Protein AF-A0A820YYT1-F1 (afdb_monomer)

Secondary structure (DSSP, 8-state):
----TTHHHHHHHHHHHH-SSHHHHHHHHHHHHHHHHHTT--HHHHHHHHHHHHHHHHHH-GGGHHHHHHHHHHT---

Sequence (78 aa):
RHVFRNVVQTALMRAVRYSSTFEVFNYELRRIRLLLLYNSYPLNYINEQFRRFFLDFMSSSSALLPLINDENQYFVLR

pLDDT: mean 73.57, std 18.53, range [34.19, 92.44]

Mean predicted aligned error: 9.97 Å

Solvent-accessible surface area (backbone atoms only — not comparable to full-atom values): 4705 Å² total; per-residue (Å²): 135,88,72,72,79,54,55,65,59,51,51,53,53,46,33,62,73,71,34,91,44,72,67,54,28,53,52,44,51,53,50,53,54,52,51,41,50,74,70,67,47,55,66,72,57,53,53,50,54,52,50,50,50,51,54,59,46,49,77,74,35,84,86,53,65,72,56,56,70,56,50,62,60,67,74,64,79,118

Foldseek 3Di:
DDPPPCPLVVQLVCLVVPDPDPVSSVVSLVVSLVVCVVVVNDPVVNVVSVVVNCVVVVVVDVPCVVVVVVVVVVVPPD

Radius of gyration: 12.92 Å; Cα contacts (8 Å, |Δi|>4): 22; chains: 1; bounding box: 34×30×29 Å

Structure (mmCIF, N/CA/C/O backbone):
data_AF-A0A820YYT1-F1
#
_entry.id   AF-A0A820YYT1-F1
#
loop_
_atom_site.group_PDB
_atom_site.id
_atom_site.type_symbol
_atom_site.label_atom_id
_atom_site.label_alt_id
_atom_site.label_comp_id
_atom_site.label_asym_id
_atom_site.label_entity_id
_atom_site.label_seq_id
_atom_site.pdbx_PDB_ins_code
_atom_site.Cartn_x
_atom_site.Cartn_y
_atom_site.Cartn_z
_atom_site.occupancy
_atom_site.B_iso_or_equiv
_atom_site.auth_seq_id
_atom_site.auth_comp_id
_atom_site.auth_asym_id
_atom_site.auth_atom_id
_atom_site.pdbx_PDB_model_num
ATOM 1 N N . ARG A 1 1 ? -16.639 -8.511 15.222 1.00 42.41 1 ARG A N 1
ATOM 2 C CA . ARG A 1 1 ? -15.709 -7.419 14.832 1.00 42.41 1 ARG A CA 1
ATOM 3 C C . ARG A 1 1 ? -14.735 -7.972 13.785 1.00 42.41 1 ARG A C 1
ATOM 5 O O . ARG A 1 1 ? -13.676 -8.459 14.154 1.00 42.41 1 ARG A O 1
ATOM 12 N N . HIS A 1 2 ? -15.117 -7.997 12.502 1.00 40.91 2 HIS A N 1
ATOM 13 C CA . HIS A 1 2 ? -14.236 -8.470 11.425 1.00 40.91 2 HIS A CA 1
ATOM 14 C C . HIS A 1 2 ? -13.239 -7.365 11.088 1.00 40.91 2 HIS A C 1
ATOM 16 O O . HIS A 1 2 ? -13.568 -6.385 10.429 1.00 40.91 2 HIS A O 1
ATOM 22 N N . VAL A 1 3 ? -12.032 -7.480 11.632 1.00 48.03 3 VAL A N 1
ATOM 23 C CA . VAL A 1 3 ? -10.942 -6.562 11.322 1.00 48.03 3 VAL A CA 1
ATOM 24 C C . VAL A 1 3 ? -10.455 -6.917 9.922 1.00 48.03 3 VAL A C 1
ATOM 26 O O . VAL A 1 3 ? -9.991 -8.033 9.698 1.00 48.03 3 VAL A O 1
ATOM 29 N N . PHE A 1 4 ? -10.548 -5.969 8.992 1.00 55.12 4 PHE A N 1
ATOM 30 C CA . PHE A 1 4 ? -9.957 -6.000 7.649 1.00 55.12 4 PHE A CA 1
ATOM 31 C C . PHE A 1 4 ? -8.414 -5.985 7.706 1.00 55.12 4 PHE A C 1
ATOM 33 O O . PHE A 1 4 ? -7.748 -5.191 7.048 1.00 55.12 4 PHE A O 1
ATOM 40 N N . ARG A 1 5 ? -7.826 -6.861 8.530 1.00 59.81 5 ARG A N 1
ATOM 41 C CA . ARG A 1 5 ? -6.415 -6.858 8.937 1.00 59.81 5 ARG A CA 1
ATOM 42 C C . ARG A 1 5 ? -5.460 -6.992 7.749 1.00 59.81 5 ARG A C 1
ATOM 44 O O . ARG A 1 5 ? -4.346 -6.497 7.823 1.00 59.81 5 ARG A O 1
ATOM 51 N N . ASN A 1 6 ? -5.927 -7.582 6.650 1.00 72.00 6 ASN A N 1
ATOM 52 C CA . ASN A 1 6 ? -5.100 -7.892 5.488 1.00 72.00 6 ASN A CA 1
ATOM 53 C C . ASN A 1 6 ? -5.359 -6.974 4.286 1.00 72.00 6 ASN A C 1
ATOM 55 O O . ASN A 1 6 ? -4.730 -7.169 3.250 1.00 72.00 6 ASN A O 1
ATOM 59 N N . VAL A 1 7 ? -6.266 -5.991 4.373 1.00 81.19 7 VAL A N 1
ATOM 60 C CA . VAL A 1 7 ? -6.612 -5.148 3.210 1.00 81.19 7 VAL A CA 1
ATOM 61 C C . VAL A 1 7 ? -5.426 -4.290 2.782 1.00 81.19 7 VAL A C 1
ATOM 63 O O . VAL A 1 7 ? -5.077 -4.287 1.604 1.00 81.19 7 VAL A O 1
ATOM 66 N N . VAL A 1 8 ? -4.754 -3.640 3.738 1.00 83.81 8 VAL A N 1
ATOM 67 C CA . VAL A 1 8 ? -3.567 -2.816 3.459 1.00 83.81 8 VAL A CA 1
ATOM 68 C C . VAL A 1 8 ? -2.442 -3.673 2.881 1.00 83.81 8 VAL A C 1
ATOM 70 O O . VAL A 1 8 ? -1.917 -3.367 1.817 1.00 83.81 8 VAL A O 1
ATOM 73 N N . GLN A 1 9 ? -2.133 -4.799 3.524 1.00 84.38 9 GLN A N 1
ATOM 74 C CA . GLN A 1 9 ? -1.058 -5.688 3.085 1.00 84.38 9 GLN A CA 1
ATOM 75 C C . GLN A 1 9 ? -1.326 -6.292 1.699 1.00 84.38 9 GLN A C 1
ATOM 77 O O . GLN A 1 9 ? -0.429 -6.360 0.863 1.00 84.38 9 GLN A O 1
ATOM 82 N N . THR A 1 10 ? -2.576 -6.663 1.414 1.00 86.25 10 THR A N 1
ATOM 83 C CA . THR A 1 10 ? -2.978 -7.168 0.093 1.00 86.25 10 THR A CA 1
ATOM 84 C C . THR A 1 10 ? -2.860 -6.088 -0.979 1.00 86.25 10 THR A C 1
ATOM 86 O O . THR A 1 10 ? -2.395 -6.376 -2.081 1.00 86.25 10 THR A O 1
ATOM 89 N N . ALA A 1 11 ? -3.257 -4.848 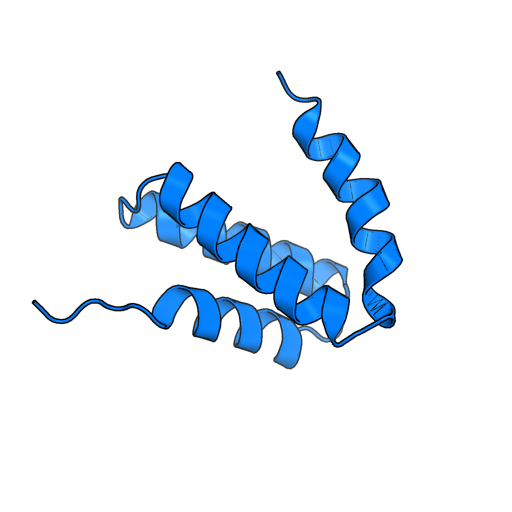-0.677 1.00 88.00 11 ALA A N 1
ATOM 90 C CA . ALA A 1 11 ? -3.123 -3.728 -1.604 1.00 88.00 11 ALA A CA 1
ATOM 91 C C . ALA A 1 11 ? -1.649 -3.446 -1.934 1.00 88.00 11 ALA A C 1
ATOM 93 O O . ALA A 1 11 ? -1.305 -3.311 -3.105 1.00 88.00 11 ALA A O 1
ATOM 94 N N . LEU A 1 12 ? -0.777 -3.453 -0.923 1.00 87.88 12 LEU A N 1
ATOM 95 C CA . LEU A 1 12 ? 0.664 -3.250 -1.093 1.00 87.88 12 LEU A CA 1
ATOM 96 C C . LEU A 1 12 ? 1.322 -4.382 -1.900 1.00 87.88 12 LEU A C 1
ATOM 98 O O . LEU A 1 12 ? 2.059 -4.113 -2.845 1.00 87.88 12 LEU A O 1
ATOM 102 N N . MET A 1 13 ? 0.988 -5.647 -1.620 1.00 85.62 13 MET A N 1
ATOM 103 C CA . MET A 1 13 ? 1.474 -6.786 -2.416 1.00 85.62 13 MET A CA 1
ATOM 104 C C . MET A 1 13 ? 1.009 -6.723 -3.874 1.00 85.62 13 MET A C 1
ATOM 106 O O . MET A 1 13 ? 1.762 -7.071 -4.783 1.00 85.62 13 MET A O 1
ATOM 110 N N . ARG A 1 14 ? -0.229 -6.275 -4.122 1.00 85.75 14 ARG A N 1
ATOM 111 C CA . ARG A 1 14 ? -0.725 -6.049 -5.486 1.00 85.75 14 ARG A CA 1
ATOM 112 C C . ARG A 1 14 ? 0.035 -4.921 -6.173 1.00 85.75 14 ARG A C 1
ATOM 114 O O . ARG A 1 14 ? 0.399 -5.099 -7.329 1.00 85.75 14 ARG A O 1
ATOM 121 N N . ALA A 1 15 ? 0.306 -3.819 -5.474 1.00 87.75 15 ALA A N 1
ATOM 122 C CA . ALA A 1 15 ? 1.100 -2.725 -6.022 1.00 87.75 15 ALA A CA 1
ATOM 123 C C . ALA A 1 15 ? 2.479 -3.224 -6.462 1.00 87.75 15 ALA A C 1
ATOM 125 O O . ALA A 1 15 ? 2.862 -2.985 -7.600 1.00 87.75 15 ALA A O 1
ATOM 126 N N . VAL A 1 16 ? 3.176 -4.007 -5.634 1.00 86.19 16 VAL A N 1
ATOM 127 C CA . VAL A 1 16 ? 4.463 -4.607 -6.025 1.00 86.19 16 VAL A CA 1
ATOM 128 C C . VAL A 1 16 ? 4.317 -5.532 -7.233 1.00 86.19 16 VAL A C 1
ATOM 130 O O . VAL A 1 16 ? 5.094 -5.445 -8.175 1.00 86.19 16 VAL A O 1
ATOM 133 N N . ARG A 1 17 ? 3.317 -6.421 -7.228 1.00 84.62 17 ARG A N 1
ATOM 134 C CA . ARG A 1 17 ? 3.168 -7.448 -8.268 1.00 84.62 17 ARG A CA 1
ATOM 135 C C . ARG A 1 17 ? 2.783 -6.884 -9.636 1.00 84.62 17 ARG A C 1
ATOM 137 O O . ARG A 1 17 ? 3.180 -7.452 -10.648 1.00 84.62 17 ARG A O 1
ATOM 144 N N . TYR A 1 18 ? 1.962 -5.837 -9.667 1.00 84.56 18 TYR A N 1
ATOM 145 C CA . TYR A 1 18 ? 1.415 -5.280 -10.907 1.00 84.56 18 TYR A CA 1
ATOM 146 C C . TYR A 1 18 ? 2.165 -4.049 -11.413 1.00 84.56 18 TYR A C 1
ATOM 148 O O . TYR A 1 18 ? 1.912 -3.611 -12.533 1.00 84.56 18 TYR A O 1
ATOM 156 N N . SER A 1 19 ? 3.094 -3.499 -10.631 1.00 84.69 19 SER A N 1
ATOM 157 C CA . SER A 1 19 ? 3.907 -2.376 -11.089 1.00 84.69 19 SER A CA 1
ATOM 158 C C . SER A 1 19 ? 5.055 -2.874 -11.951 1.00 84.69 19 SER A C 1
ATOM 160 O O . SER A 1 19 ? 5.945 -3.577 -11.483 1.00 84.69 19 SER A O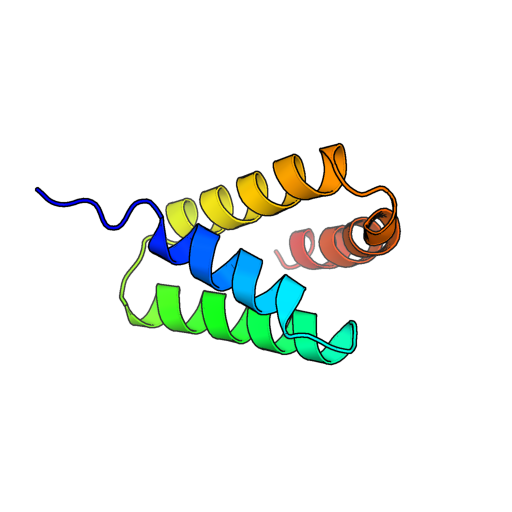 1
ATOM 162 N N . SER A 1 20 ? 5.035 -2.495 -13.226 1.00 79.06 20 SER A N 1
ATOM 163 C CA . SER A 1 20 ? 6.092 -2.844 -14.181 1.00 79.06 20 SER A CA 1
ATOM 164 C C . SER A 1 20 ? 7.345 -1.982 -14.019 1.00 79.06 20 SER A C 1
ATOM 166 O O . SER A 1 20 ? 8.426 -2.391 -14.430 1.00 79.06 20 SER A O 1
ATOM 168 N N . THR A 1 21 ? 7.208 -0.791 -13.429 1.00 84.19 21 THR A N 1
ATOM 169 C CA . THR A 1 21 ? 8.310 0.142 -13.175 1.00 84.19 21 THR A CA 1
ATOM 170 C C . THR A 1 21 ? 8.234 0.708 -11.763 1.00 84.19 21 THR A C 1
ATOM 172 O O . THR A 1 21 ? 7.183 0.707 -11.115 1.00 84.19 21 THR A O 1
ATOM 175 N N . PHE A 1 22 ? 9.366 1.232 -11.297 1.00 79.00 22 PHE A N 1
ATOM 176 C CA . PHE A 1 22 ? 9.473 1.865 -9.987 1.00 79.00 22 PHE A CA 1
ATOM 177 C C . PHE A 1 22 ? 8.568 3.100 -9.842 1.00 79.00 22 PHE A C 1
ATOM 179 O O . PHE A 1 22 ? 7.954 3.315 -8.800 1.00 79.00 22 PHE A O 1
ATOM 186 N N . GLU A 1 23 ? 8.428 3.893 -10.901 1.00 84.31 23 GLU A N 1
ATOM 187 C CA . GLU A 1 23 ? 7.571 5.082 -10.907 1.00 84.31 23 GLU A CA 1
ATOM 188 C C . GLU A 1 23 ? 6.092 4.720 -10.729 1.00 84.31 23 GLU A C 1
ATOM 190 O O . GLU A 1 23 ? 5.396 5.326 -9.912 1.00 84.31 23 GLU A O 1
ATOM 195 N N . VAL A 1 24 ? 5.631 3.682 -11.436 1.00 83.88 24 VAL A N 1
ATOM 196 C CA . VAL A 1 24 ? 4.259 3.166 -11.315 1.00 83.88 24 VAL A CA 1
ATOM 197 C C . VAL A 1 24 ? 4.014 2.622 -9.909 1.00 83.88 24 VAL A C 1
ATOM 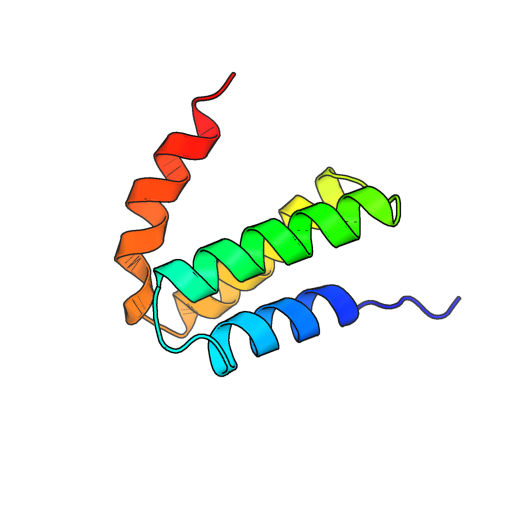199 O O . VAL A 1 24 ? 2.969 2.891 -9.317 1.00 83.88 24 VAL A O 1
ATOM 202 N N . PHE A 1 25 ? 5.006 1.943 -9.331 1.00 86.94 25 PHE A N 1
ATOM 203 C CA . PHE A 1 25 ? 4.927 1.463 -7.956 1.00 86.94 25 PHE A CA 1
ATOM 204 C C . PHE A 1 25 ? 4.769 2.604 -6.946 1.00 86.94 25 PHE A C 1
ATOM 206 O O . PHE A 1 25 ? 3.874 2.561 -6.099 1.00 86.94 25 PHE A O 1
ATOM 213 N N . ASN A 1 26 ? 5.576 3.660 -7.061 1.00 86.12 26 ASN A N 1
ATOM 214 C CA . ASN A 1 26 ? 5.472 4.831 -6.188 1.00 86.12 26 ASN A CA 1
ATOM 215 C C . ASN A 1 26 ? 4.131 5.554 -6.326 1.00 86.12 26 ASN A C 1
ATOM 217 O O . ASN A 1 26 ? 3.565 6.018 -5.330 1.00 86.12 26 ASN A O 1
ATOM 221 N N . TYR A 1 27 ? 3.607 5.644 -7.548 1.00 88.88 27 TYR A N 1
ATOM 222 C CA . TYR A 1 27 ? 2.287 6.211 -7.787 1.00 88.88 27 TYR A CA 1
ATOM 223 C C . TYR A 1 27 ? 1.196 5.401 -7.072 1.00 88.88 27 TYR A C 1
ATOM 225 O O . TYR A 1 27 ? 0.384 5.969 -6.336 1.00 88.88 27 TYR A O 1
ATOM 233 N N . GLU A 1 28 ? 1.220 4.072 -7.205 1.00 88.75 28 GLU A N 1
ATOM 234 C CA . GLU A 1 28 ? 0.271 3.188 -6.524 1.00 88.75 28 GLU A CA 1
ATOM 235 C C . GLU A 1 28 ? 0.413 3.245 -4.996 1.00 88.75 28 GLU A C 1
ATOM 237 O O . GLU A 1 28 ? -0.595 3.302 -4.291 1.00 88.75 28 GLU A O 1
ATOM 242 N N . LEU A 1 29 ? 1.631 3.341 -4.452 1.00 90.56 29 LEU A N 1
ATOM 243 C CA . LEU A 1 29 ? 1.844 3.535 -3.011 1.00 90.56 29 LEU A CA 1
ATOM 244 C C . LEU A 1 29 ? 1.180 4.816 -2.493 1.00 90.56 29 LEU A C 1
ATOM 246 O O . LEU A 1 29 ? 0.462 4.783 -1.486 1.00 90.56 29 LEU A O 1
ATOM 250 N N . ARG A 1 30 ? 1.387 5.946 -3.183 1.00 89.44 30 ARG A N 1
ATOM 251 C CA . ARG A 1 30 ? 0.756 7.228 -2.826 1.00 89.44 30 ARG A CA 1
ATOM 252 C C . ARG A 1 30 ? -0.762 7.130 -2.913 1.00 89.44 30 ARG A C 1
ATOM 254 O O . ARG A 1 30 ? -1.459 7.580 -2.003 1.00 89.44 30 ARG A O 1
ATOM 261 N N . ARG A 1 31 ? -1.274 6.491 -3.963 1.00 92.44 31 ARG A N 1
ATOM 262 C CA . ARG A 1 31 ? -2.707 6.273 -4.166 1.00 92.44 31 ARG A CA 1
ATOM 263 C C . ARG A 1 31 ? -3.326 5.424 -3.053 1.0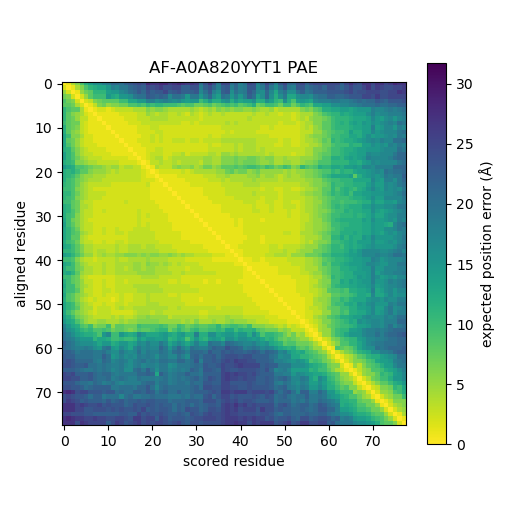0 92.44 31 ARG A C 1
ATOM 265 O O . ARG A 1 31 ? -4.358 5.811 -2.508 1.00 92.44 31 ARG A O 1
ATOM 272 N N . ILE A 1 32 ? -2.688 4.322 -2.655 1.00 91.12 32 ILE A N 1
ATOM 273 C CA . ILE A 1 32 ? -3.140 3.471 -1.541 1.00 91.12 32 ILE A CA 1
ATOM 274 C C . ILE A 1 32 ? -3.151 4.264 -0.232 1.00 91.12 32 ILE A C 1
ATOM 276 O O . ILE A 1 32 ? -4.128 4.207 0.515 1.00 91.12 32 ILE A O 1
ATOM 280 N N . ARG A 1 33 ? -2.098 5.043 0.039 1.00 90.56 33 ARG A N 1
ATOM 281 C CA . ARG A 1 33 ? -2.017 5.877 1.244 1.00 90.56 33 ARG A CA 1
ATOM 282 C C . ARG A 1 33 ? -3.146 6.908 1.299 1.00 90.56 33 ARG A C 1
ATOM 284 O O . ARG A 1 33 ? -3.794 7.035 2.335 1.00 90.56 33 ARG A O 1
ATOM 291 N N . LEU A 1 34 ? -3.422 7.589 0.186 1.00 91.50 34 LEU A N 1
ATOM 292 C CA . LEU A 1 34 ? -4.531 8.539 0.076 1.00 91.50 34 LEU A CA 1
ATOM 293 C C . LEU A 1 34 ? -5.894 7.865 0.260 1.00 91.50 34 LEU A C 1
ATOM 295 O O . LEU A 1 34 ? -6.730 8.386 0.991 1.00 91.50 34 LEU A O 1
ATOM 299 N N . LEU A 1 35 ? -6.111 6.690 -0.338 1.00 91.56 35 LEU A N 1
ATOM 300 C CA . LEU A 1 35 ? -7.350 5.930 -0.160 1.00 91.56 35 LEU A CA 1
ATOM 301 C C . LEU A 1 35 ? -7.579 5.552 1.306 1.00 91.56 35 LEU A C 1
ATOM 303 O O . LEU A 1 35 ? -8.699 5.669 1.797 1.00 91.56 35 LEU A O 1
ATOM 307 N N . LEU A 1 36 ? -6.538 5.132 2.025 1.00 90.38 36 LEU A N 1
ATOM 308 C CA . LEU A 1 36 ? -6.653 4.804 3.447 1.00 90.38 36 LEU A CA 1
ATOM 309 C C . LEU A 1 36 ? -6.972 6.040 4.293 1.00 90.38 36 LEU A C 1
ATOM 311 O O . LEU A 1 36 ? -7.839 5.970 5.162 1.00 90.38 36 LEU A O 1
ATOM 315 N N . LEU A 1 37 ? -6.342 7.179 4.001 1.00 90.31 37 LEU A N 1
ATOM 316 C CA . LEU A 1 37 ? -6.667 8.447 4.659 1.00 90.31 37 LEU A CA 1
ATOM 317 C C . LEU A 1 37 ? -8.118 8.864 4.394 1.00 90.31 37 LEU A C 1
ATOM 319 O O . LEU A 1 37 ? -8.830 9.220 5.328 1.00 90.31 37 LEU A O 1
ATOM 323 N N . TYR A 1 38 ? -8.582 8.748 3.148 1.00 92.25 38 TYR A N 1
ATOM 324 C CA . TYR A 1 38 ? -9.961 9.064 2.771 1.00 92.25 38 TYR A CA 1
ATOM 325 C C . TYR A 1 38 ? -10.979 8.155 3.475 1.00 92.25 38 TYR A C 1
ATOM 327 O O . TYR A 1 38 ? -12.031 8.606 3.915 1.00 92.25 38 TYR A O 1
ATOM 335 N N . ASN A 1 39 ? -10.635 6.880 3.671 1.00 90.06 39 ASN A N 1
ATOM 336 C CA . ASN A 1 39 ? -11.441 5.932 4.443 1.00 90.06 39 ASN A CA 1
ATOM 337 C C . ASN A 1 39 ? -11.294 6.105 5.969 1.00 90.06 39 ASN A C 1
ATOM 339 O O . ASN A 1 39 ? -11.679 5.216 6.726 1.00 90.06 39 ASN A O 1
ATOM 343 N N . SER A 1 40 ? -10.747 7.235 6.435 1.00 90.38 40 SER A N 1
ATOM 344 C CA . SER A 1 40 ? -10.608 7.577 7.857 1.00 90.38 40 SER A CA 1
ATOM 345 C C . SER A 1 40 ? -9.778 6.574 8.669 1.00 90.38 40 SER A C 1
ATOM 347 O O . SER A 1 40 ? -9.964 6.429 9.879 1.00 90.38 40 SER A O 1
ATOM 349 N N . TYR A 1 41 ? -8.829 5.882 8.028 1.00 87.69 41 TYR A N 1
ATOM 350 C CA . TYR A 1 41 ? -7.852 5.089 8.766 1.00 87.69 41 TYR A CA 1
ATOM 351 C C . TYR A 1 41 ? -6.904 6.022 9.537 1.00 87.69 41 TYR A C 1
ATOM 353 O O . TYR A 1 41 ? -6.440 7.022 8.983 1.00 87.69 41 TYR A O 1
ATOM 361 N N . PRO A 1 42 ? -6.548 5.700 10.795 1.00 89.94 42 PRO A N 1
ATOM 362 C CA . PRO A 1 42 ? -5.614 6.515 11.563 1.00 89.94 42 PRO A CA 1
ATOM 363 C C . PRO A 1 42 ? -4.243 6.586 10.883 1.00 89.94 42 PRO A C 1
ATOM 365 O O . PRO A 1 42 ? -3.686 5.553 10.508 1.00 89.94 42 PRO A O 1
ATOM 368 N N . LEU A 1 43 ? -3.645 7.778 10.799 1.00 88.12 43 LEU A N 1
ATOM 369 C CA . LEU A 1 43 ? -2.331 7.969 10.169 1.00 88.12 43 LEU A CA 1
ATOM 370 C C . LEU A 1 43 ? -1.252 7.058 10.779 1.00 88.12 43 LEU A C 1
ATOM 372 O O . LEU A 1 43 ? -0.483 6.433 10.052 1.00 88.12 43 LEU A O 1
ATOM 376 N N . ASN A 1 44 ? -1.248 6.916 12.108 1.00 88.00 44 ASN A N 1
ATOM 377 C CA . ASN A 1 44 ? -0.314 6.038 12.818 1.00 88.00 44 ASN A CA 1
ATOM 378 C C . ASN A 1 44 ? -0.479 4.569 12.408 1.00 88.00 44 ASN A C 1
ATOM 380 O O . ASN A 1 44 ? 0.508 3.853 12.270 1.00 88.00 44 ASN A O 1
ATOM 384 N N . TYR A 1 45 ? -1.718 4.129 12.171 1.00 87.88 45 TYR A N 1
ATOM 385 C CA . TYR A 1 45 ? -1.992 2.778 11.688 1.00 87.88 45 TYR A CA 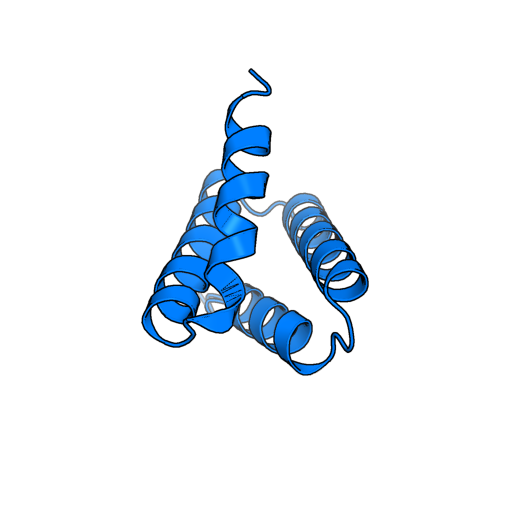1
ATOM 386 C C . TYR A 1 45 ? -1.471 2.587 10.260 1.00 87.88 45 TYR A C 1
ATOM 388 O O . TYR A 1 45 ? -0.814 1.586 9.987 1.00 87.88 45 TYR A O 1
ATOM 396 N N . ILE A 1 46 ? -1.710 3.551 9.367 1.00 87.62 46 ILE A N 1
ATOM 397 C CA . ILE A 1 46 ? -1.232 3.499 7.977 1.00 87.62 46 ILE A CA 1
ATOM 398 C C . ILE A 1 46 ? 0.298 3.418 7.945 1.00 87.62 46 ILE A C 1
ATOM 400 O O . ILE A 1 46 ? 0.847 2.514 7.319 1.00 87.62 46 ILE A O 1
ATOM 404 N N . ASN A 1 47 ? 0.978 4.312 8.668 1.00 88.25 47 ASN A N 1
ATOM 405 C CA . ASN A 1 47 ? 2.439 4.333 8.745 1.00 88.25 47 ASN A CA 1
ATOM 406 C C . ASN A 1 47 ? 2.993 3.006 9.273 1.00 88.25 47 ASN A C 1
ATOM 408 O O . ASN A 1 47 ? 3.954 2.479 8.721 1.00 88.25 47 ASN A O 1
ATOM 412 N N . GLU A 1 48 ? 2.362 2.432 10.299 1.00 89.38 48 GLU A N 1
ATOM 413 C CA . GLU A 1 48 ? 2.785 1.153 10.865 1.00 89.38 48 GLU A CA 1
ATOM 414 C C . GLU A 1 48 ? 2.622 -0.009 9.876 1.00 89.38 48 GLU A C 1
ATOM 416 O O . GLU A 1 48 ? 3.503 -0.863 9.785 1.00 89.38 48 GLU A O 1
ATOM 421 N N . GLN A 1 49 ? 1.529 -0.048 9.107 1.00 87.19 49 GLN A N 1
ATOM 422 C CA . GLN A 1 49 ? 1.325 -1.088 8.093 1.00 87.19 49 GLN A CA 1
ATOM 423 C C . GLN A 1 49 ? 2.331 -0.980 6.944 1.00 87.19 49 GLN A C 1
ATOM 425 O O . GLN A 1 49 ? 2.883 -1.996 6.526 1.00 87.19 49 GLN A O 1
ATOM 430 N N . PHE A 1 50 ? 2.599 0.235 6.460 1.00 88.00 50 PHE A N 1
ATOM 431 C CA . PHE A 1 50 ? 3.594 0.462 5.411 1.00 88.00 50 PHE A CA 1
ATOM 432 C C . PHE A 1 50 ? 4.995 0.104 5.914 1.00 88.00 50 PHE A C 1
ATOM 434 O O . PHE A 1 50 ? 5.704 -0.645 5.253 1.00 88.00 50 PHE A O 1
ATOM 441 N N . ARG A 1 51 ? 5.360 0.540 7.127 1.00 86.69 51 ARG A N 1
ATOM 442 C CA . ARG A 1 51 ? 6.642 0.197 7.753 1.00 86.69 51 ARG A CA 1
ATOM 443 C C . ARG A 1 51 ? 6.838 -1.313 7.852 1.00 86.69 51 ARG A C 1
ATOM 445 O O . ARG A 1 51 ? 7.878 -1.811 7.444 1.00 86.69 51 ARG A O 1
ATOM 452 N N . ARG A 1 52 ? 5.847 -2.048 8.366 1.00 85.12 52 ARG A N 1
ATOM 453 C CA . ARG A 1 52 ? 5.910 -3.517 8.459 1.00 85.12 52 ARG A CA 1
ATOM 454 C C . ARG A 1 52 ? 6.067 -4.164 7.094 1.00 85.12 52 ARG A C 1
ATOM 456 O O . ARG A 1 52 ? 6.929 -5.014 6.932 1.00 85.12 52 ARG A O 1
ATOM 463 N N . PHE A 1 53 ? 5.284 -3.715 6.116 1.00 84.25 53 PHE A N 1
ATOM 464 C CA . PHE A 1 53 ? 5.388 -4.204 4.750 1.00 84.25 53 PHE A CA 1
ATOM 465 C C . PHE A 1 53 ? 6.803 -4.030 4.197 1.00 84.25 53 PHE A C 1
ATOM 467 O O . PHE A 1 53 ? 7.381 -4.998 3.721 1.00 84.25 53 PHE A O 1
ATOM 474 N N . PHE A 1 54 ? 7.388 -2.837 4.309 1.00 81.44 54 PHE A N 1
ATOM 475 C CA . PHE A 1 54 ? 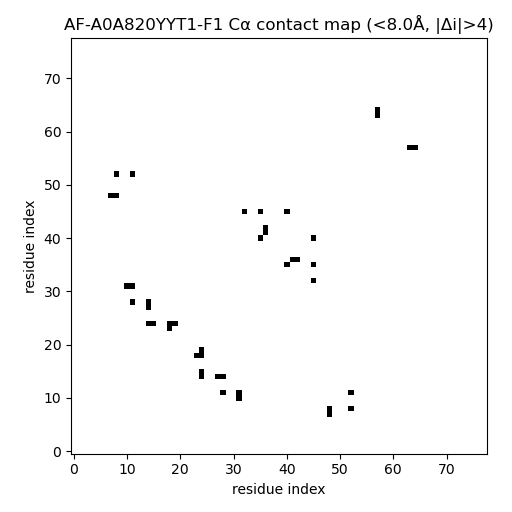8.740 -2.601 3.812 1.00 81.44 54 PHE A CA 1
ATOM 476 C C . PHE A 1 54 ? 9.809 -3.329 4.621 1.00 81.44 54 PHE A C 1
ATOM 478 O O . PHE A 1 54 ? 10.755 -3.808 4.018 1.00 81.44 54 PHE A O 1
ATOM 485 N N . LEU A 1 55 ? 9.665 -3.483 5.940 1.00 81.25 55 LEU A N 1
ATOM 486 C CA . LEU A 1 55 ? 10.605 -4.266 6.753 1.00 81.25 55 LEU A CA 1
ATOM 487 C C . LEU A 1 55 ? 10.588 -5.758 6.383 1.00 81.25 55 LEU A C 1
ATOM 489 O O . LEU A 1 55 ? 11.650 -6.357 6.193 1.00 81.25 55 LEU A O 1
ATOM 493 N N . ASP A 1 56 ? 9.398 -6.342 6.227 1.00 72.38 56 ASP A N 1
ATOM 494 C CA . ASP A 1 56 ? 9.227 -7.744 5.828 1.00 72.38 56 ASP A CA 1
ATOM 495 C C . ASP A 1 56 ? 9.717 -7.967 4.386 1.00 72.38 56 ASP A C 1
ATOM 497 O O . ASP A 1 56 ? 10.383 -8.960 4.077 1.00 72.38 56 ASP A O 1
ATOM 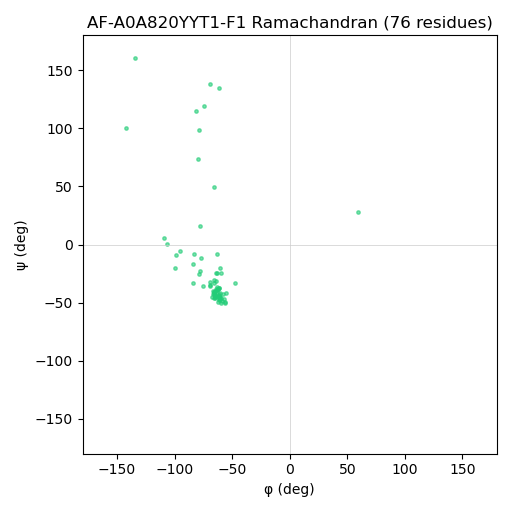501 N N . PHE A 1 57 ? 9.436 -7.011 3.497 1.00 66.88 57 PHE A N 1
ATOM 502 C CA . PHE A 1 57 ? 9.822 -7.084 2.091 1.00 66.88 57 PHE A CA 1
ATOM 503 C C . PHE A 1 57 ? 11.321 -6.809 1.877 1.00 66.88 57 PHE A C 1
ATOM 505 O O . PHE A 1 57 ? 11.945 -7.480 1.061 1.00 66.88 57 PHE A O 1
ATOM 512 N N . MET A 1 58 ? 11.934 -5.901 2.644 1.00 57.50 58 MET A N 1
ATOM 513 C CA . MET A 1 58 ? 13.384 -5.632 2.648 1.00 57.50 58 MET A CA 1
ATOM 514 C C . MET A 1 58 ? 14.186 -6.823 3.160 1.00 57.50 58 MET A C 1
ATOM 516 O O . MET A 1 58 ? 15.214 -7.163 2.581 1.00 57.50 58 MET A O 1
ATOM 520 N N . SER A 1 59 ? 13.698 -7.489 4.211 1.00 58.56 59 SER A N 1
ATOM 521 C CA . SER A 1 59 ? 14.343 -8.699 4.740 1.00 58.56 59 SER A CA 1
ATOM 522 C C . SER A 1 59 ? 14.328 -9.849 3.726 1.00 58.56 59 SER A C 1
ATOM 524 O O . SER A 1 59 ? 15.178 -10.732 3.777 1.00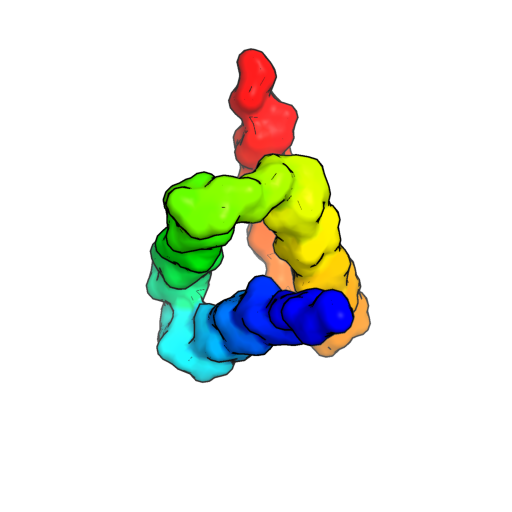 58.56 59 SER A O 1
ATOM 526 N N . SER A 1 60 ? 13.375 -9.820 2.790 1.00 57.03 60 SER A N 1
ATOM 527 C CA . SER A 1 60 ? 13.168 -10.861 1.780 1.00 57.03 60 SER A CA 1
ATOM 528 C C . SER A 1 60 ? 13.754 -10.512 0.404 1.00 57.03 60 SER A C 1
ATOM 530 O O . SER A 1 60 ? 13.967 -11.409 -0.408 1.00 57.03 60 SER A O 1
ATOM 532 N N . SER A 1 61 ? 14.001 -9.230 0.112 1.00 51.50 61 SER A N 1
ATOM 533 C CA . SER A 1 61 ? 14.320 -8.753 -1.237 1.00 51.50 61 SER A CA 1
ATOM 534 C C . SER A 1 61 ? 15.384 -7.646 -1.204 1.00 51.50 61 SER A C 1
ATOM 536 O O . SER A 1 61 ? 15.088 -6.469 -1.013 1.00 51.50 61 SER A O 1
ATOM 538 N N . SER A 1 62 ? 16.638 -8.010 -1.486 1.00 53.66 62 SER A N 1
ATOM 539 C CA . SER A 1 62 ? 17.799 -7.103 -1.610 1.00 53.66 62 SER A CA 1
ATOM 540 C C . SER A 1 62 ? 17.694 -6.075 -2.752 1.00 53.66 62 SER A C 1
ATOM 542 O O . SER A 1 62 ? 18.511 -5.163 -2.848 1.00 53.66 62 SER A O 1
ATOM 544 N N . ALA A 1 63 ? 16.678 -6.192 -3.609 1.00 53.75 63 ALA A N 1
ATOM 545 C CA . ALA A 1 63 ? 16.479 -5.358 -4.793 1.00 53.75 63 ALA A CA 1
ATOM 546 C C . ALA A 1 63 ? 15.927 -3.945 -4.506 1.00 53.75 63 ALA A C 1
ATOM 548 O O . ALA A 1 63 ? 15.930 -3.108 -5.404 1.00 53.75 63 ALA A O 1
ATOM 549 N N . LEU A 1 64 ? 15.451 -3.664 -3.285 1.00 52.59 64 LEU A N 1
ATOM 550 C CA . LEU A 1 64 ? 14.790 -2.393 -2.944 1.00 52.59 64 LEU A CA 1
ATOM 551 C C . LEU A 1 64 ? 15.606 -1.475 -2.022 1.00 52.59 64 LEU A C 1
ATOM 553 O O . LEU A 1 64 ? 15.119 -0.407 -1.668 1.00 52.59 64 LEU A O 1
ATOM 557 N N . LEU A 1 65 ? 16.857 -1.819 -1.695 1.00 48.84 65 LEU A N 1
ATOM 558 C CA . LEU A 1 65 ? 17.785 -0.949 -0.950 1.00 48.84 65 LEU A CA 1
ATOM 559 C C . LEU A 1 65 ? 17.865 0.511 -1.464 1.00 48.84 65 LEU A C 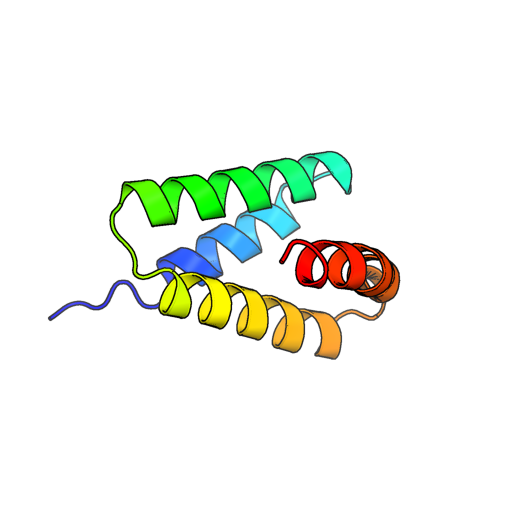1
ATOM 561 O O . LEU A 1 65 ? 17.984 1.407 -0.626 1.00 48.84 65 LEU A O 1
ATOM 565 N N . PRO A 1 66 ? 17.726 0.806 -2.777 1.00 52.56 66 PRO A N 1
ATOM 566 C CA . PRO A 1 66 ? 17.664 2.187 -3.258 1.00 52.56 66 PRO A CA 1
ATOM 567 C C . PRO A 1 66 ? 16.458 2.997 -2.744 1.00 52.56 66 PRO A C 1
ATOM 569 O O . PRO A 1 66 ? 16.570 4.216 -2.663 1.00 52.56 66 PRO A O 1
ATOM 572 N N . LEU A 1 67 ? 15.335 2.368 -2.348 1.00 51.78 67 LEU A N 1
ATOM 573 C CA . LEU A 1 67 ? 14.154 3.084 -1.828 1.00 51.78 67 LEU A CA 1
ATOM 574 C C . LEU A 1 67 ? 14.420 3.791 -0.495 1.00 51.78 67 LEU A C 1
ATOM 576 O O . LEU A 1 67 ? 13.842 4.845 -0.247 1.00 51.78 67 LEU A O 1
ATOM 580 N N . ILE A 1 68 ? 15.272 3.233 0.371 1.00 50.19 68 ILE A N 1
ATOM 581 C CA . ILE A 1 68 ? 15.526 3.813 1.703 1.00 50.19 68 ILE A CA 1
ATOM 582 C C . ILE A 1 68 ? 16.298 5.131 1.594 1.00 50.19 68 ILE A C 1
ATOM 584 O O . ILE A 1 68 ? 16.080 6.040 2.398 1.00 50.19 68 ILE A O 1
ATOM 588 N N . ASN A 1 69 ? 17.166 5.271 0.588 1.00 48.75 69 ASN A N 1
ATOM 589 C CA . ASN A 1 69 ? 17.907 6.516 0.394 1.00 48.75 69 ASN A CA 1
ATOM 590 C C . ASN A 1 69 ? 16.991 7.689 0.015 1.00 48.75 69 ASN A C 1
ATOM 592 O O . ASN A 1 69 ? 17.270 8.813 0.430 1.00 48.75 69 ASN A O 1
ATOM 596 N N . ASP A 1 70 ? 15.883 7.431 -0.684 1.00 49.56 70 ASP A N 1
ATOM 597 C CA . ASP A 1 70 ? 14.862 8.448 -0.950 1.00 49.56 70 ASP A CA 1
ATOM 598 C C . ASP A 1 70 ? 13.857 8.593 0.203 1.00 49.56 70 ASP A C 1
ATOM 600 O O . ASP A 1 70 ? 13.425 9.707 0.489 1.00 49.56 70 ASP A O 1
ATOM 604 N N . GLU A 1 71 ? 13.510 7.529 0.942 1.00 45.47 71 GLU A N 1
ATOM 605 C CA . GLU A 1 71 ? 12.603 7.650 2.099 1.00 45.47 71 GLU A CA 1
ATOM 606 C C . GLU A 1 71 ? 13.176 8.510 3.235 1.00 45.47 71 GLU A C 1
ATOM 608 O O . GLU A 1 71 ? 12.422 9.239 3.884 1.00 45.47 71 GLU A O 1
ATOM 613 N N . ASN A 1 72 ? 14.501 8.533 3.420 1.00 47.31 72 ASN A N 1
ATOM 614 C CA . ASN A 1 72 ? 15.154 9.466 4.346 1.00 47.31 72 ASN A CA 1
ATOM 615 C C . ASN A 1 72 ? 14.925 10.946 3.980 1.00 47.31 72 ASN A C 1
ATOM 617 O O . ASN A 1 72 ? 15.029 11.803 4.856 1.00 47.31 72 ASN A O 1
ATOM 621 N N . GLN A 1 73 ? 14.552 11.270 2.737 1.00 45.50 73 GLN A N 1
ATOM 622 C CA . GLN A 1 73 ? 14.166 12.633 2.350 1.00 45.50 73 GLN A CA 1
ATOM 623 C C . GLN A 1 73 ? 12.731 12.982 2.776 1.00 45.50 73 GLN A C 1
ATOM 625 O O . GLN A 1 73 ? 12.421 14.149 3.011 1.00 45.50 73 GLN A O 1
ATOM 630 N N . TYR A 1 74 ? 11.852 11.990 2.946 1.00 42.22 74 TYR A N 1
ATOM 631 C CA . TYR A 1 74 ? 10.459 12.217 3.346 1.00 42.22 74 TYR A CA 1
ATOM 632 C C . TYR A 1 74 ? 10.273 12.363 4.864 1.00 42.22 74 TYR A C 1
ATOM 634 O O . TYR A 1 74 ? 9.251 12.895 5.296 1.00 42.22 74 TYR A O 1
ATOM 642 N N . PHE A 1 75 ? 11.252 11.953 5.680 1.00 43.69 75 PHE A N 1
ATOM 643 C CA . PHE A 1 75 ? 11.251 12.194 7.132 1.00 43.69 75 PHE A CA 1
ATOM 644 C C . PHE A 1 75 ? 11.775 13.587 7.534 1.00 43.69 75 PHE A C 1
ATOM 646 O O . PHE A 1 75 ? 11.653 13.958 8.701 1.00 43.69 75 PHE A O 1
ATOM 653 N N . VAL A 1 76 ? 12.320 14.371 6.592 1.00 37.53 76 VAL A N 1
ATOM 654 C CA . VAL A 1 76 ? 12.881 15.719 6.840 1.00 37.53 76 VAL A CA 1
ATOM 655 C C . VAL A 1 76 ? 11.878 16.849 6.555 1.00 37.53 76 VAL A C 1
ATOM 657 O O . VAL A 1 76 ? 12.136 17.998 6.897 1.00 37.53 76 VAL A O 1
ATOM 660 N N . LEU A 1 77 ? 10.688 16.553 6.023 1.00 34.19 77 LEU A N 1
ATOM 661 C CA . LEU A 1 77 ? 9.604 17.538 5.931 1.00 34.19 77 LEU A CA 1
ATOM 662 C C . LEU A 1 77 ? 8.887 17.661 7.285 1.00 34.19 77 LEU A C 1
ATOM 664 O O . LEU A 1 77 ? 7.780 17.154 7.478 1.00 34.19 77 LEU A O 1
ATOM 668 N N . ARG A 1 78 ? 9.575 18.305 8.228 1.00 35.78 78 ARG A N 1
ATOM 669 C CA . ARG A 1 78 ? 9.010 18.879 9.447 1.00 35.78 78 ARG A CA 1
ATOM 670 C C . ARG A 1 78 ? 8.905 20.388 9.293 1.00 35.78 78 ARG A C 1
ATOM 672 O O . ARG A 1 78 ? 9.839 20.969 8.701 1.00 35.78 78 ARG A O 1
#